Protein AF-A0A0G1P0M8-F1 (afdb_monomer)

Radius of gyration: 24.43 Å; Cα contacts (8 Å, |Δi|>4): 175; chains: 1; bounding box: 39×35×91 Å

Nearest PDB structures (foldseek):
  8xt0-assembly1_La  TM=6.990E-01  e=1.967E-07  Homo sapiens
  6ywv-assembly1_R  TM=6.637E-01  e=5.466E-08  Neurospora crassa OR74A
  8oin-assembly1_BD  TM=6.874E-01  e=2.668E-07  Sus scrofa
  6eri-assembly1_AW  TM=6.743E-01  e=1.967E-07  Spinacia oleracea
  7qh7-assembly1_W  TM=6.890E-01  e=1.225E-06  Homo sapiens

Structure (mmCIF, N/CA/C/O backbone):
data_AF-A0A0G1P0M8-F1
#
_entry.id   AF-A0A0G1P0M8-F1
#
loop_
_atom_site.group_PDB
_atom_site.id
_atom_site.type_symbol
_atom_site.label_atom_id
_atom_site.label_alt_id
_atom_site.label_comp_id
_atom_site.label_asym_id
_atom_site.label_entity_id
_atom_site.label_seq_id
_atom_site.pdbx_PDB_ins_code
_atom_site.Cartn_x
_atom_site.Cartn_y
_atom_site.Cartn_z
_atom_site.occupancy
_atom_site.B_iso_or_equiv
_atom_site.auth_seq_id
_atom_site.auth_comp_id
_atom_site.auth_asym_id
_atom_site.auth_atom_id
_atom_site.pdbx_PDB_model_num
ATOM 1 N N . SER A 1 1 ? 20.839 -0.216 18.924 1.00 76.75 1 SER A N 1
ATOM 2 C CA . SER A 1 1 ? 19.929 -0.978 18.031 1.00 76.75 1 SER A CA 1
ATOM 3 C C . SER A 1 1 ? 20.092 -0.489 16.595 1.00 76.75 1 SER A C 1
ATOM 5 O O . SER A 1 1 ? 20.192 0.715 16.404 1.00 76.75 1 SER A O 1
ATOM 7 N N . ILE A 1 2 ? 20.146 -1.390 15.602 1.00 90.00 2 ILE A N 1
ATOM 8 C CA . ILE A 1 2 ? 20.313 -1.052 14.171 1.00 90.00 2 ILE A CA 1
ATOM 9 C C . ILE A 1 2 ? 18.984 -0.615 13.521 1.00 90.00 2 ILE A C 1
ATOM 11 O O . ILE A 1 2 ? 17.917 -1.139 13.861 1.00 90.00 2 ILE A O 1
ATOM 15 N N . SER A 1 3 ? 19.040 0.308 12.551 1.00 88.50 3 SER A N 1
ATOM 16 C CA . SER A 1 3 ? 17.856 0.754 11.797 1.00 88.50 3 SER A CA 1
ATOM 17 C C . SER A 1 3 ? 17.193 -0.399 11.038 1.00 88.50 3 SER A C 1
ATOM 19 O O . SER A 1 3 ? 17.846 -1.194 10.362 1.00 88.50 3 SER A O 1
ATOM 21 N N . LYS A 1 4 ? 15.859 -0.476 11.119 1.00 91.50 4 L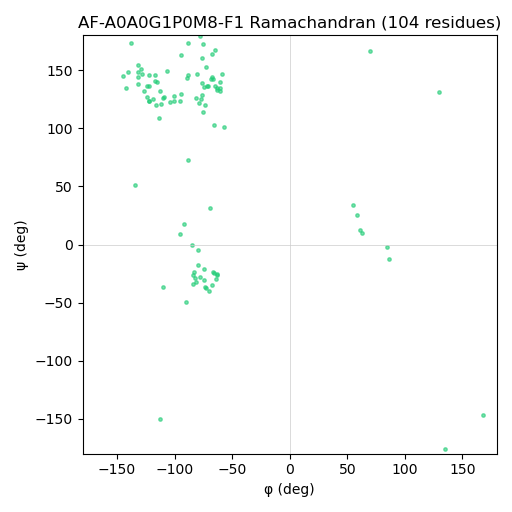YS A N 1
ATOM 22 C CA . LYS A 1 4 ? 15.052 -1.555 10.522 1.00 91.50 4 LYS A CA 1
ATOM 23 C C . LYS A 1 4 ? 14.694 -1.329 9.046 1.00 91.50 4 LYS A C 1
ATOM 25 O O . LYS A 1 4 ? 14.035 -2.178 8.455 1.00 91.50 4 LYS A O 1
ATOM 30 N N . ARG A 1 5 ? 15.117 -0.204 8.445 1.00 94.06 5 ARG A N 1
ATOM 31 C CA . ARG A 1 5 ? 14.944 0.119 7.006 1.00 94.06 5 ARG A CA 1
ATOM 32 C C . ARG A 1 5 ? 13.487 0.060 6.500 1.00 94.06 5 ARG A C 1
ATOM 34 O O . ARG A 1 5 ? 13.222 -0.289 5.341 1.00 94.06 5 ARG A O 1
ATOM 41 N N . LEU A 1 6 ? 12.546 0.423 7.375 1.00 95.31 6 LEU A N 1
ATOM 42 C CA . LEU A 1 6 ? 11.118 0.569 7.067 1.00 95.31 6 LEU A CA 1
ATOM 43 C C . LEU A 1 6 ? 10.873 1.752 6.114 1.00 95.31 6 LEU A C 1
ATOM 45 O O . LEU A 1 6 ? 11.739 2.607 5.948 1.00 95.31 6 LEU A O 1
ATOM 49 N N . GLY A 1 7 ? 9.698 1.802 5.488 1.00 95.75 7 GLY A N 1
ATOM 50 C CA . GLY A 1 7 ? 9.273 2.913 4.638 1.00 95.75 7 GLY A CA 1
ATOM 51 C C . GLY A 1 7 ? 8.632 2.488 3.319 1.00 95.75 7 GLY A C 1
ATOM 52 O O . GLY A 1 7 ? 8.428 1.301 3.043 1.00 95.75 7 GLY A O 1
ATOM 53 N N . VAL A 1 8 ? 8.325 3.494 2.502 1.00 96.88 8 VAL A N 1
ATOM 54 C CA . VAL A 1 8 ? 7.813 3.333 1.136 1.00 96.88 8 VAL A CA 1
ATOM 55 C C . VAL A 1 8 ? 8.949 2.886 0.218 1.00 96.88 8 VAL A C 1
ATOM 57 O O . VAL A 1 8 ? 10.060 3.402 0.313 1.00 96.88 8 VAL A O 1
ATOM 60 N N . LYS A 1 9 ? 8.679 1.902 -0.640 1.00 96.88 9 LYS A N 1
ATOM 61 C CA . LYS A 1 9 ? 9.626 1.369 -1.631 1.00 96.88 9 LYS A CA 1
ATOM 62 C C . LYS A 1 9 ? 9.229 1.748 -3.053 1.00 96.88 9 LYS A C 1
ATOM 64 O O . LYS A 1 9 ? 10.101 2.060 -3.852 1.00 96.88 9 LYS A O 1
ATOM 69 N N . ILE A 1 10 ? 7.927 1.770 -3.339 1.00 96.62 10 ILE A N 1
ATOM 70 C CA . ILE A 1 10 ? 7.375 2.179 -4.634 1.00 96.62 10 ILE A CA 1
ATOM 71 C C . ILE A 1 10 ? 6.411 3.340 -4.406 1.00 96.62 10 ILE A C 1
ATOM 73 O O . ILE A 1 10 ? 5.472 3.238 -3.612 1.00 96.62 10 ILE A O 1
ATOM 77 N N . PHE A 1 11 ? 6.663 4.455 -5.087 1.00 95.44 11 PHE A N 1
ATOM 78 C CA . PHE A 1 11 ? 5.868 5.674 -4.944 1.00 95.44 11 PHE A CA 1
ATOM 79 C C . PHE A 1 11 ? 4.664 5.689 -5.894 1.00 95.44 11 PHE A C 1
ATOM 81 O O . PHE A 1 11 ? 4.482 4.805 -6.730 1.00 95.44 11 PHE A O 1
ATOM 88 N N . GLY A 1 12 ? 3.806 6.701 -5.746 1.00 92.19 12 GLY A N 1
ATOM 89 C CA . GLY A 1 12 ? 2.630 6.864 -6.598 1.00 92.19 12 GLY A CA 1
ATOM 90 C C . GLY A 1 12 ? 3.003 6.999 -8.076 1.00 92.19 12 GLY A C 1
ATOM 91 O O . GLY A 1 12 ? 4.040 7.565 -8.413 1.00 92.19 12 GLY A O 1
ATOM 92 N N . ASN A 1 13 ? 2.145 6.482 -8.952 1.00 91.69 13 ASN A N 1
ATOM 93 C CA . ASN A 1 13 ? 2.300 6.448 -10.408 1.00 91.69 13 ASN A CA 1
ATOM 94 C C . ASN A 1 13 ? 3.527 5.677 -10.920 1.00 91.69 13 ASN A C 1
ATOM 96 O O . ASN A 1 13 ? 3.841 5.749 -12.107 1.00 91.69 13 ASN A O 1
ATOM 100 N N . GLN A 1 14 ? 4.202 4.905 -10.069 1.00 94.00 14 GLN A N 1
ATOM 101 C CA . GLN A 1 14 ? 5.276 4.017 -10.501 1.00 94.00 14 GLN A CA 1
ATOM 102 C C . GLN A 1 14 ? 4.727 2.650 -10.900 1.00 94.00 14 GLN A C 1
ATOM 104 O O . GLN A 1 14 ? 3.752 2.161 -10.321 1.00 94.00 14 GLN A O 1
ATOM 109 N N . LYS A 1 15 ? 5.370 2.045 -11.903 1.00 94.31 15 LYS A N 1
ATOM 110 C CA . LYS A 1 15 ? 5.045 0.702 -12.382 1.00 94.31 15 LYS A CA 1
ATOM 111 C C . LYS A 1 15 ? 5.488 -0.332 -11.348 1.00 94.31 15 LYS A C 1
ATOM 113 O O . LYS A 1 15 ? 6.591 -0.256 -10.817 1.00 94.31 15 LYS A O 1
ATOM 118 N N . VAL A 1 16 ? 4.636 -1.314 -11.097 1.00 96.00 16 VAL A N 1
ATOM 119 C CA . VAL A 1 16 ? 4.866 -2.401 -10.149 1.00 96.00 16 VAL A CA 1
ATOM 120 C C . VAL A 1 16 ? 4.531 -3.738 -10.808 1.00 96.00 16 VAL A C 1
ATOM 122 O O . VAL A 1 16 ? 3.613 -3.806 -11.627 1.00 96.00 16 VAL A O 1
ATOM 125 N N . ALA A 1 17 ? 5.291 -4.786 -10.490 1.00 96.00 17 ALA A N 1
ATOM 126 C CA . ALA A 1 17 ? 4.979 -6.164 -10.863 1.00 96.00 17 ALA A CA 1
ATOM 127 C C . ALA A 1 17 ? 4.212 -6.863 -9.728 1.00 96.00 17 ALA A C 1
ATOM 129 O O . ALA A 1 17 ? 4.213 -6.394 -8.588 1.00 96.00 17 ALA A O 1
ATOM 130 N N . ALA A 1 18 ? 3.556 -7.983 -10.029 1.00 95.75 18 ALA A N 1
ATOM 131 C CA . ALA A 1 18 ? 2.965 -8.820 -8.989 1.00 95.75 18 ALA A CA 1
ATOM 132 C C . ALA A 1 18 ? 4.061 -9.329 -8.032 1.00 95.75 18 ALA A C 1
ATOM 134 O O . ALA A 1 18 ? 5.161 -9.657 -8.466 1.00 95.75 18 ALA A O 1
ATOM 135 N N . GLY A 1 19 ? 3.773 -9.358 -6.733 1.00 94.94 19 GLY A N 1
ATOM 136 C CA . GLY A 1 19 ? 4.697 -9.766 -5.671 1.00 94.94 19 GLY A CA 1
ATOM 137 C C . GLY A 1 19 ? 5.605 -8.654 -5.133 1.00 94.94 19 GLY A C 1
ATOM 138 O O . GLY A 1 19 ? 6.198 -8.817 -4.068 1.00 94.94 19 GLY A O 1
ATOM 139 N N . ASN A 1 20 ? 5.697 -7.501 -5.802 1.00 97.00 20 ASN A N 1
ATOM 140 C CA . ASN A 1 20 ? 6.579 -6.425 -5.351 1.00 97.00 20 ASN A CA 1
ATOM 141 C C . ASN A 1 20 ? 6.115 -5.801 -4.026 1.00 97.00 20 ASN A C 1
ATOM 143 O O . ASN A 1 20 ? 4.924 -5.572 -3.791 1.00 97.00 20 ASN A O 1
ATOM 147 N N . ILE A 1 21 ? 7.089 -5.427 -3.195 1.00 97.31 21 ILE A N 1
ATOM 148 C CA . ILE A 1 21 ? 6.861 -4.704 -1.942 1.00 97.31 21 ILE A CA 1
ATOM 149 C C . ILE A 1 21 ? 6.620 -3.224 -2.243 1.00 97.31 21 ILE A C 1
ATOM 151 O O . ILE A 1 21 ? 7.492 -2.547 -2.785 1.00 97.31 21 ILE A O 1
ATOM 155 N N . ILE A 1 22 ? 5.464 -2.701 -1.831 1.00 97.06 22 ILE A N 1
ATOM 156 C CA . ILE A 1 22 ? 5.125 -1.280 -1.973 1.00 97.06 22 ILE A CA 1
ATOM 157 C C . ILE A 1 22 ? 5.574 -0.506 -0.729 1.00 97.06 22 ILE A C 1
ATOM 159 O O . ILE A 1 22 ? 6.256 0.513 -0.848 1.00 97.06 22 ILE A O 1
ATOM 163 N N . ILE A 1 23 ? 5.224 -0.987 0.470 1.00 97.69 23 ILE A N 1
ATOM 164 C CA . ILE A 1 23 ? 5.540 -0.340 1.755 1.00 97.69 23 ILE A CA 1
ATOM 165 C C . ILE A 1 23 ? 5.877 -1.388 2.808 1.00 97.69 23 ILE A C 1
ATOM 167 O O . ILE A 1 23 ? 5.120 -2.335 2.995 1.00 97.69 23 ILE A O 1
ATOM 171 N N . ARG A 1 24 ? 6.948 -1.151 3.570 1.00 97.31 24 ARG A N 1
ATOM 172 C CA . ARG A 1 24 ? 7.216 -1.836 4.842 1.00 97.31 24 ARG A CA 1
ATOM 173 C C . ARG A 1 24 ? 6.899 -0.895 5.994 1.00 97.31 24 ARG A C 1
ATOM 175 O O . ARG A 1 24 ? 7.472 0.192 6.065 1.00 97.31 24 ARG A O 1
ATOM 182 N N . GLN A 1 25 ? 6.014 -1.288 6.898 1.00 96.88 25 GLN A N 1
ATOM 183 C CA . GLN A 1 25 ? 5.545 -0.426 7.986 1.00 96.88 25 GLN A CA 1
ATOM 184 C C . GLN A 1 25 ? 5.446 -1.191 9.309 1.00 96.88 25 GLN A C 1
ATOM 186 O O . GLN A 1 25 ? 5.677 -2.392 9.366 1.00 96.88 25 GLN A O 1
ATOM 191 N N . ARG A 1 26 ? 5.160 -0.459 10.387 1.00 95.75 26 ARG A N 1
ATOM 192 C CA . ARG A 1 26 ? 4.758 -1.018 11.680 1.00 95.75 26 ARG A CA 1
ATOM 193 C C . ARG A 1 26 ? 3.404 -0.429 12.026 1.00 95.75 26 ARG A C 1
ATOM 195 O O . ARG A 1 26 ? 3.269 0.800 12.024 1.00 95.75 26 ARG A O 1
ATOM 202 N N . GLY A 1 27 ? 2.429 -1.303 12.253 1.00 94.44 27 GLY A N 1
ATOM 203 C CA . GLY A 1 27 ? 1.027 -0.925 12.255 1.00 94.44 27 GLY A CA 1
ATOM 204 C C . GLY A 1 27 ? 0.532 -0.571 10.851 1.00 94.44 27 GLY A C 1
ATOM 205 O O . GLY A 1 27 ? 1.297 -0.332 9.912 1.00 94.44 27 GLY A O 1
ATOM 206 N N . THR A 1 28 ? -0.786 -0.483 10.708 1.00 94.62 28 THR A N 1
ATOM 207 C CA . THR A 1 28 ? -1.431 -0.179 9.426 1.00 94.62 28 THR A CA 1
ATOM 208 C C . THR A 1 28 ? -1.567 1.338 9.223 1.00 94.62 28 THR A C 1
ATOM 210 O O . THR A 1 28 ? -2.655 1.893 9.329 1.00 94.62 28 THR A O 1
ATOM 213 N N . LYS A 1 29 ? -0.456 2.038 8.942 1.00 94.75 29 LYS A N 1
ATOM 214 C CA . LYS A 1 29 ? -0.490 3.478 8.579 1.00 94.75 29 LYS A CA 1
ATOM 215 C C . LYS A 1 29 ? -1.105 3.686 7.196 1.00 94.75 29 LYS A C 1
ATOM 217 O O . LYS A 1 29 ? -1.855 4.632 6.957 1.00 94.75 29 LYS A O 1
ATOM 222 N N . PHE A 1 30 ? -0.753 2.786 6.288 1.00 96.88 30 PHE A N 1
ATOM 223 C CA . PHE A 1 30 ? -1.349 2.636 4.975 1.00 96.88 30 PHE A CA 1
ATOM 224 C C . PHE A 1 30 ? -2.168 1.354 4.952 1.00 96.88 30 PHE A C 1
ATOM 226 O O . PHE A 1 30 ? -1.662 0.280 5.279 1.00 96.88 30 PHE A O 1
ATOM 233 N N . HIS A 1 31 ? -3.424 1.477 4.552 1.00 96.25 31 HIS A N 1
ATOM 234 C CA . HIS A 1 31 ? -4.347 0.365 4.428 1.00 96.25 31 HIS A CA 1
ATOM 235 C C . HIS A 1 31 ? -4.269 -0.246 3.023 1.00 96.25 31 HIS A C 1
ATOM 237 O O . HIS A 1 31 ? -4.110 0.489 2.037 1.00 96.25 31 HIS A O 1
ATOM 243 N N . PRO A 1 32 ? -4.397 -1.579 2.912 1.00 97.19 32 PRO A N 1
ATOM 244 C CA . PRO A 1 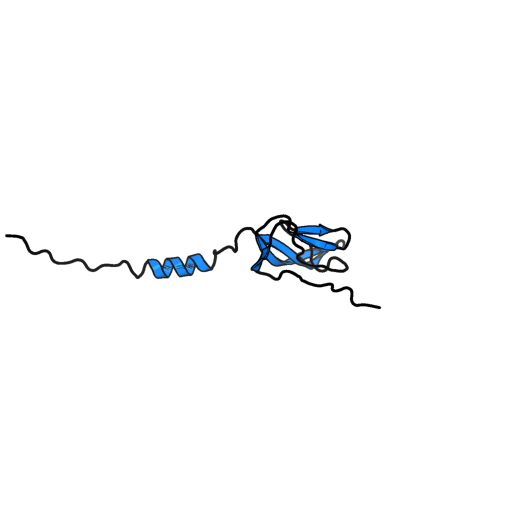32 ? -4.518 -2.233 1.620 1.00 97.19 32 PRO A CA 1
ATOM 245 C C . PRO A 1 32 ? -5.808 -1.778 0.929 1.00 97.19 32 PRO A C 1
ATOM 247 O O . PRO A 1 32 ? -6.870 -1.680 1.544 1.00 97.19 32 PRO A O 1
ATOM 250 N N . GLY A 1 33 ? -5.694 -1.450 -0.350 1.00 95.69 33 GLY A N 1
ATOM 251 C CA . GLY A 1 33 ? -6.804 -1.191 -1.252 1.00 95.69 33 GLY A CA 1
ATOM 252 C C . GLY A 1 33 ? -6.887 -2.270 -2.328 1.00 95.69 33 GLY A C 1
ATOM 253 O O . GLY A 1 33 ? -6.504 -3.418 -2.126 1.00 95.69 33 GLY A O 1
ATOM 254 N N . VAL A 1 34 ? -7.380 -1.890 -3.504 1.00 95.62 34 VAL A N 1
ATOM 255 C CA . VAL A 1 34 ? -7.558 -2.808 -4.639 1.00 95.62 34 VAL A CA 1
ATOM 256 C C . VAL A 1 34 ? -6.206 -3.360 -5.111 1.00 95.62 34 VAL A C 1
ATOM 258 O O . VAL A 1 34 ? -5.267 -2.587 -5.313 1.00 95.62 34 VAL A O 1
ATOM 261 N N . ASN A 1 35 ? -6.126 -4.680 -5.322 1.00 96.44 35 ASN A N 1
ATOM 262 C CA . ASN A 1 35 ? -4.933 -5.407 -5.787 1.00 96.44 35 ASN A CA 1
ATOM 263 C C . ASN A 1 35 ? -3.692 -5.257 -4.888 1.00 96.44 35 ASN A C 1
ATOM 265 O O . ASN A 1 35 ? -2.559 -5.389 -5.358 1.00 96.44 35 ASN A O 1
ATOM 269 N N . VAL A 1 36 ? -3.894 -4.977 -3.600 1.00 97.50 36 VAL A N 1
ATOM 270 C CA . VAL A 1 36 ? -2.826 -4.896 -2.602 1.00 97.50 36 VAL A CA 1
ATOM 271 C C . VAL A 1 36 ? -3.173 -5.809 -1.437 1.00 97.50 36 VAL A C 1
ATOM 273 O O . VAL A 1 36 ? -4.280 -5.754 -0.910 1.00 97.50 36 VAL A O 1
ATOM 276 N N . MET A 1 37 ? -2.214 -6.625 -1.016 1.00 97.19 37 MET A N 1
ATOM 277 C CA . MET A 1 37 ? -2.336 -7.506 0.142 1.00 97.19 37 MET A CA 1
ATOM 278 C C . MET A 1 37 ? -1.508 -6.970 1.305 1.00 97.19 37 MET A C 1
ATOM 280 O O . MET A 1 37 ? -0.465 -6.346 1.099 1.00 97.19 37 MET A O 1
ATOM 284 N N . LYS A 1 38 ? -1.966 -7.232 2.531 1.00 97.56 38 LYS A N 1
ATOM 285 C CA . LYS A 1 38 ? -1.215 -6.969 3.758 1.00 97.56 38 LYS A CA 1
ATOM 286 C C . LYS A 1 38 ? -0.598 -8.273 4.267 1.00 97.56 38 LYS A C 1
ATOM 288 O O . LYS A 1 38 ? -1.326 -9.235 4.485 1.00 97.56 38 LYS A O 1
ATOM 293 N N . GLY A 1 39 ? 0.718 -8.299 4.450 1.00 95.44 39 GLY A N 1
ATOM 294 C CA . GLY A 1 39 ? 1.429 -9.404 5.094 1.00 95.44 39 GLY A CA 1
ATOM 295 C C . GLY A 1 39 ? 1.250 -9.414 6.615 1.00 95.44 39 GLY A C 1
ATOM 296 O O . GLY A 1 39 ? 0.723 -8.464 7.199 1.00 95.44 39 GLY A O 1
ATOM 297 N N . GLY A 1 40 ? 1.733 -10.474 7.269 1.00 95.50 40 GLY A N 1
ATOM 298 C CA . GLY A 1 40 ? 1.669 -10.609 8.731 1.00 95.50 40 GLY A CA 1
ATOM 299 C C . GLY A 1 40 ? 2.456 -9.533 9.491 1.00 95.50 40 GLY A C 1
ATOM 300 O O . GLY A 1 40 ? 2.090 -9.173 10.603 1.00 95.50 40 GLY A O 1
ATOM 301 N N . ASP A 1 41 ? 3.492 -8.955 8.875 1.00 95.06 41 ASP A N 1
ATOM 302 C CA . ASP A 1 41 ? 4.281 -7.848 9.430 1.00 95.06 41 ASP A CA 1
ATOM 303 C C . ASP A 1 41 ? 3.760 -6.453 9.020 1.00 95.06 41 ASP A C 1
ATOM 305 O O . ASP A 1 41 ? 4.498 -5.472 9.108 1.00 95.06 41 ASP A O 1
ATOM 309 N N . ASP A 1 42 ? 2.508 -6.366 8.556 1.00 96.19 42 ASP A N 1
ATOM 310 C CA . ASP A 1 42 ? 1.854 -5.182 7.975 1.00 96.19 42 ASP A CA 1
ATOM 311 C C . ASP A 1 42 ? 2.481 -4.647 6.669 1.00 96.19 42 ASP A C 1
ATOM 313 O O . ASP A 1 42 ? 2.100 -3.567 6.197 1.00 96.19 42 ASP A O 1
ATOM 317 N N . THR A 1 43 ? 3.410 -5.383 6.048 1.00 97.25 43 THR A N 1
ATOM 318 C CA . THR A 1 43 ? 3.972 -5.030 4.734 1.00 97.25 43 THR A CA 1
ATOM 319 C C . THR A 1 43 ? 2.896 -5.081 3.648 1.00 97.25 43 THR A C 1
ATOM 321 O O . THR A 1 43 ? 2.109 -6.021 3.584 1.00 97.25 43 THR A O 1
ATOM 324 N N . LEU A 1 44 ? 2.871 -4.080 2.764 1.00 97.62 44 LEU A N 1
ATOM 325 C CA . LEU A 1 44 ? 1.954 -4.029 1.625 1.00 97.62 44 LEU A CA 1
ATOM 326 C C . LEU A 1 44 ? 2.620 -4.576 0.361 1.00 97.62 44 LEU A C 1
ATOM 328 O O . LEU A 1 44 ? 3.659 -4.065 -0.071 1.00 97.62 44 LEU A O 1
ATOM 332 N N . LEU A 1 45 ? 1.984 -5.580 -0.239 1.00 97.50 45 LEU A N 1
ATOM 333 C CA . LEU A 1 45 ? 2.436 -6.303 -1.428 1.00 97.50 45 LEU A CA 1
ATOM 334 C C . LEU A 1 45 ? 1.476 -6.065 -2.596 1.00 97.50 45 LEU A C 1
ATOM 336 O O . LEU A 1 45 ? 0.258 -6.062 -2.408 1.00 97.50 45 LEU A O 1
ATOM 340 N N . ALA A 1 46 ? 2.008 -5.895 -3.805 1.00 97.50 46 ALA A N 1
ATOM 341 C CA . ALA A 1 46 ? 1.203 -5.828 -5.022 1.00 97.50 46 ALA A CA 1
ATOM 342 C C . ALA A 1 46 ? 0.747 -7.234 -5.440 1.00 97.50 46 ALA A C 1
ATOM 344 O O . ALA A 1 46 ? 1.577 -8.113 -5.640 1.00 97.50 46 ALA A O 1
ATOM 345 N N . LEU A 1 47 ? -0.556 -7.450 -5.623 1.00 96.00 47 LEU A N 1
ATOM 346 C CA . LEU A 1 47 ? -1.082 -8.731 -6.119 1.00 96.00 47 LEU A CA 1
ATOM 347 C C . LEU A 1 47 ? -1.010 -8.839 -7.645 1.00 96.00 47 LEU A C 1
ATOM 349 O O . LEU A 1 47 ? -0.877 -9.926 -8.193 1.00 96.00 47 LEU A O 1
ATOM 353 N N . THR A 1 48 ? -1.089 -7.707 -8.340 1.00 95.69 48 THR A N 1
ATOM 354 C CA . THR A 1 48 ? -1.092 -7.652 -9.805 1.00 95.69 48 THR A CA 1
ATOM 355 C C . THR A 1 48 ? -0.109 -6.610 -10.308 1.00 95.69 48 THR A C 1
ATOM 357 O O . THR A 1 48 ? 0.140 -5.616 -9.627 1.00 95.69 48 THR A O 1
ATOM 360 N N . GLY A 1 49 ? 0.382 -6.783 -11.536 1.00 94.75 49 GLY A N 1
ATOM 361 C CA . GLY A 1 49 ? 1.141 -5.737 -12.216 1.00 94.75 49 GLY A CA 1
ATOM 362 C C . GLY A 1 49 ? 0.272 -4.518 -12.557 1.00 94.75 49 GLY A C 1
ATOM 363 O O . GLY A 1 49 ? -0.896 -4.664 -12.922 1.00 94.75 49 GLY A O 1
ATOM 364 N N . GLY A 1 50 ? 0.832 -3.316 -12.438 1.00 94.81 50 GLY A N 1
ATOM 365 C CA . GLY A 1 50 ? 0.118 -2.067 -12.707 1.00 94.81 50 GLY A CA 1
ATOM 366 C C . GLY A 1 50 ? 0.875 -0.842 -12.210 1.00 94.81 50 GLY A C 1
ATOM 367 O O . GLY A 1 50 ? 2.102 -0.825 -12.204 1.00 94.81 50 GLY A O 1
ATOM 368 N N . TYR A 1 51 ? 0.135 0.171 -11.776 1.00 95.19 51 TYR A N 1
ATOM 369 C CA . TYR A 1 51 ? 0.635 1.424 -11.228 1.00 95.19 51 TYR A CA 1
ATOM 370 C C . TYR A 1 51 ? 0.098 1.653 -9.820 1.00 95.19 51 TYR A C 1
ATOM 372 O O . TYR A 1 51 ? -1.091 1.457 -9.559 1.00 95.19 51 TYR A O 1
ATOM 380 N N . VAL A 1 52 ? 0.971 2.087 -8.913 1.00 95.62 52 VAL A N 1
ATOM 381 C CA . VAL A 1 52 ? 0.599 2.359 -7.520 1.00 95.62 52 VAL A CA 1
ATOM 382 C C . VAL A 1 52 ? -0.159 3.683 -7.424 1.00 95.62 52 VAL A C 1
ATOM 384 O O . VAL A 1 52 ? 0.319 4.718 -7.876 1.00 95.62 52 VAL A O 1
ATOM 387 N N . ASN A 1 53 ? -1.321 3.674 -6.783 1.00 94.94 53 ASN A N 1
ATOM 388 C CA . ASN A 1 53 ? -2.124 4.855 -6.503 1.00 94.94 53 ASN A CA 1
ATOM 389 C C . ASN A 1 53 ? -2.404 4.971 -5.000 1.00 94.94 53 ASN A C 1
ATOM 391 O O . ASN A 1 53 ? -2.924 4.040 -4.375 1.00 94.94 53 ASN A O 1
ATOM 395 N N . PHE A 1 54 ? -2.093 6.139 -4.443 1.00 95.25 54 PHE A N 1
ATOM 396 C CA . PHE A 1 54 ? -2.347 6.488 -3.051 1.00 95.25 54 PHE A CA 1
ATOM 397 C C . PHE A 1 54 ? -3.598 7.356 -2.972 1.00 95.25 54 PHE A C 1
ATOM 399 O O . PHE A 1 54 ? -3.694 8.371 -3.653 1.00 95.25 54 PHE A O 1
ATOM 406 N N . SER A 1 55 ? -4.549 6.983 -2.119 1.00 95.62 55 SER A N 1
ATOM 407 C CA . SER A 1 55 ? -5.762 7.773 -1.889 1.00 95.62 55 SER A CA 1
ATOM 408 C C . SER A 1 55 ? -6.024 7.944 -0.400 1.00 95.62 55 SER A C 1
ATOM 410 O O . SER A 1 55 ? -5.698 7.070 0.398 1.00 95.62 55 SER A O 1
ATOM 412 N N . THR A 1 56 ? -6.624 9.065 -0.018 1.00 96.62 56 THR A N 1
ATOM 413 C CA . THR A 1 56 ? -7.094 9.292 1.352 1.00 96.62 56 THR A CA 1
ATOM 414 C C . THR A 1 56 ? -8.612 9.269 1.331 1.00 96.62 56 THR A C 1
ATOM 416 O O . THR A 1 56 ? -9.224 9.984 0.542 1.00 96.62 56 THR A O 1
ATOM 419 N N . LYS A 1 57 ? -9.221 8.433 2.171 1.00 95.06 57 LYS A N 1
ATOM 420 C CA . LYS A 1 57 ? -10.677 8.270 2.253 1.00 95.06 57 LYS A CA 1
ATOM 421 C C . LYS A 1 57 ?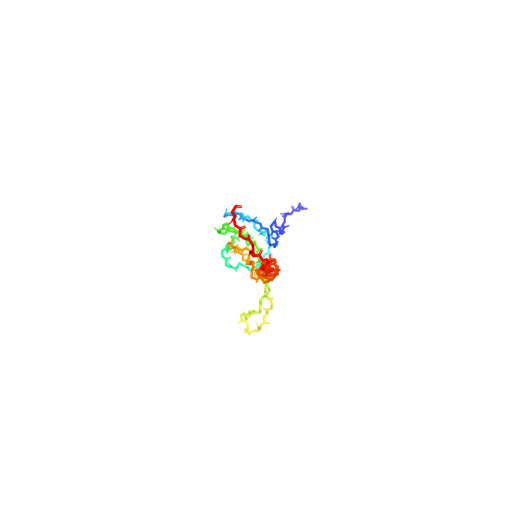 -11.135 8.409 3.697 1.00 95.06 57 LYS A C 1
ATOM 423 O O . LYS A 1 57 ? -10.410 8.025 4.613 1.00 95.06 57 LYS A O 1
ATOM 428 N N . MET A 1 58 ? -12.332 8.950 3.899 1.00 96.31 58 MET A N 1
ATOM 429 C CA . MET A 1 58 ? -12.979 8.923 5.209 1.00 96.31 58 MET A CA 1
ATOM 430 C C . MET A 1 58 ? -13.652 7.570 5.406 1.00 96.31 58 MET A C 1
ATOM 432 O O . MET A 1 58 ? -14.422 7.132 4.557 1.00 96.31 58 MET A O 1
ATOM 436 N N . VAL A 1 59 ? -13.330 6.901 6.506 1.00 94.88 59 VAL A N 1
ATOM 437 C CA . VAL A 1 59 ? -13.879 5.593 6.865 1.00 94.88 59 VAL A CA 1
ATOM 438 C C . VAL A 1 59 ? -14.326 5.670 8.313 1.00 94.88 59 VAL A C 1
ATOM 440 O O . VAL A 1 59 ? -13.617 6.247 9.139 1.00 94.88 59 VAL A O 1
ATOM 443 N N . LYS A 1 60 ? -15.488 5.093 8.623 1.00 95.06 60 LYS A N 1
ATOM 444 C CA . LYS A 1 60 ? -15.943 4.969 10.008 1.00 95.06 60 LYS A CA 1
ATOM 445 C C . LYS A 1 60 ? -14.933 4.126 10.794 1.00 95.06 60 LYS A C 1
ATOM 447 O O . LYS A 1 60 ? -14.428 3.118 10.299 1.00 95.06 60 LYS A O 1
ATOM 452 N N . ASP A 1 61 ? -14.533 4.588 11.966 1.00 93.12 61 ASP A N 1
ATOM 453 C CA . ASP A 1 61 ? -13.826 3.756 12.930 1.00 93.12 61 ASP A CA 1
ATOM 454 C C . ASP A 1 61 ? -14.809 2.839 13.671 1.00 93.12 61 ASP A C 1
ATOM 456 O O . ASP A 1 61 ? -16.011 2.850 13.403 1.00 93.12 61 ASP A O 1
ATOM 460 N N . PHE A 1 62 ? -14.289 2.007 14.573 1.00 91.25 62 PHE A N 1
ATOM 461 C CA . PHE A 1 62 ? -15.120 1.094 15.360 1.00 91.25 62 PHE A CA 1
ATOM 462 C C . PHE A 1 62 ? -16.112 1.846 16.268 1.00 91.25 62 PHE A C 1
ATOM 464 O O . PHE A 1 62 ? -17.173 1.321 16.578 1.00 91.25 62 PHE A O 1
ATOM 471 N N . THR A 1 63 ? -15.792 3.088 16.642 1.00 95.12 63 THR A N 1
ATOM 472 C CA . THR A 1 63 ? -16.640 3.997 17.427 1.00 95.12 63 THR A CA 1
ATOM 473 C C . THR A 1 63 ? -17.711 4.684 16.565 1.00 95.12 63 THR A C 1
ATOM 475 O O . THR A 1 63 ? -18.539 5.432 17.075 1.00 95.12 63 THR A O 1
ATOM 478 N N . GLY A 1 64 ? -17.697 4.479 15.244 1.00 93.81 64 GLY A N 1
ATOM 479 C CA . GLY A 1 64 ? -18.617 5.099 14.291 1.00 93.81 64 GLY A CA 1
ATOM 480 C C . GLY A 1 64 ? -18.208 6.496 13.810 1.00 93.81 64 GLY A C 1
ATOM 481 O O . GLY A 1 64 ? -18.878 7.058 12.939 1.00 93.81 64 GLY A O 1
ATOM 482 N N . LYS A 1 65 ? -17.096 7.058 14.300 1.00 95.81 65 LYS A N 1
ATOM 483 C CA . LYS A 1 65 ? -16.584 8.368 13.880 1.00 95.81 65 LYS A CA 1
ATOM 484 C C . LYS A 1 65 ? -15.911 8.262 12.516 1.00 95.81 65 LYS A C 1
ATOM 486 O O . LYS A 1 65 ? -15.171 7.323 12.229 1.00 95.81 65 LYS A O 1
ATOM 491 N N . LEU A 1 66 ? -16.138 9.247 11.650 1.00 95.88 66 LEU A N 1
ATOM 492 C CA . LEU A 1 66 ? -15.479 9.308 10.347 1.00 95.88 66 LEU A CA 1
ATOM 493 C C . LEU A 1 66 ? -14.025 9.763 10.512 1.00 95.88 66 LEU A C 1
ATOM 495 O O . LEU A 1 66 ? -13.759 10.913 10.853 1.00 95.88 66 LEU A O 1
ATOM 499 N N . VAL A 1 67 ? -13.077 8.875 10.208 1.00 94.88 67 VAL A N 1
ATOM 500 C CA . VAL A 1 67 ? -11.636 9.143 10.301 1.00 94.88 67 VAL A CA 1
ATOM 501 C C . VAL A 1 67 ? -10.994 9.055 8.920 1.00 94.88 67 VAL A C 1
ATOM 503 O O . VAL A 1 67 ? -11.315 8.184 8.110 1.00 94.88 67 VAL A O 1
ATOM 506 N N . LYS A 1 68 ? -10.055 9.959 8.633 1.00 95.31 68 LYS A N 1
ATOM 507 C CA . LYS A 1 68 ? -9.271 9.934 7.392 1.00 95.31 68 LYS A CA 1
A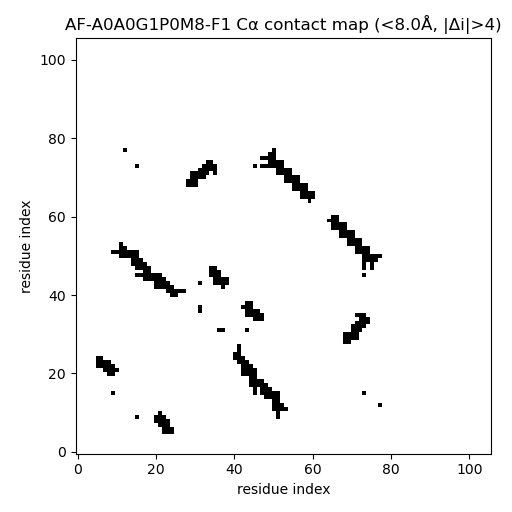TOM 508 C C . LYS A 1 68 ? -8.244 8.800 7.451 1.00 95.31 68 LYS A C 1
ATOM 510 O O . LYS A 1 68 ? -7.367 8.804 8.310 1.00 95.31 68 LYS A O 1
ATOM 515 N N . ARG A 1 69 ? -8.313 7.855 6.512 1.00 95.44 69 ARG A N 1
ATOM 516 C CA . ARG A 1 69 ? -7.347 6.757 6.350 1.00 95.44 69 ARG A CA 1
ATOM 517 C C . ARG A 1 69 ? -6.724 6.776 4.961 1.00 95.44 69 ARG A C 1
ATOM 519 O O . ARG A 1 69 ? -7.369 7.142 3.977 1.00 95.44 69 ARG A O 1
ATOM 526 N N . ARG A 1 70 ? -5.450 6.386 4.887 1.00 96.62 70 ARG A N 1
ATOM 527 C CA . ARG A 1 70 ? -4.683 6.313 3.637 1.00 96.62 70 ARG A CA 1
ATOM 528 C C . ARG A 1 70 ? -4.764 4.900 3.083 1.00 96.62 70 ARG A C 1
ATOM 530 O O . ARG A 1 70 ? -4.478 3.950 3.800 1.00 96.62 70 ARG A O 1
ATOM 537 N N . PHE A 1 71 ? -5.108 4.778 1.812 1.00 96.56 71 PHE A N 1
ATOM 538 C CA . PHE A 1 71 ? -5.229 3.525 1.081 1.00 96.56 71 PHE A CA 1
ATOM 539 C C . PHE A 1 71 ? -4.227 3.468 -0.062 1.00 96.56 71 PHE A C 1
ATOM 541 O O . PHE A 1 71 ? -3.951 4.478 -0.716 1.00 96.56 71 PHE A O 1
ATOM 548 N N . VAL A 1 72 ? -3.733 2.264 -0.324 1.00 96.81 72 VAL A N 1
ATOM 549 C CA . VAL A 1 72 ? -2.798 1.971 -1.412 1.00 96.81 72 VAL A CA 1
ATOM 550 C C . VAL A 1 72 ? -3.454 0.977 -2.346 1.00 96.81 72 VAL A C 1
ATOM 552 O O . VAL A 1 72 ? -3.895 -0.081 -1.917 1.00 96.81 72 VAL A O 1
ATOM 555 N N . SER A 1 73 ? -3.532 1.322 -3.621 1.00 95.69 73 SER A N 1
ATOM 556 C CA . SER A 1 73 ? -4.155 0.490 -4.650 1.00 95.69 73 SER A CA 1
ATOM 557 C C . SER A 1 73 ? -3.213 0.323 -5.829 1.00 95.69 73 SER A C 1
ATOM 559 O O . SER A 1 73 ? -2.409 1.213 -6.097 1.00 95.69 73 SER A O 1
ATOM 561 N N . VAL A 1 74 ? -3.323 -0.795 -6.540 1.00 95.19 74 VAL A N 1
ATOM 562 C CA . VAL A 1 74 ? -2.625 -1.004 -7.810 1.00 95.19 74 VAL A CA 1
ATOM 563 C C . VAL A 1 74 ? -3.648 -1.044 -8.935 1.00 95.19 74 VAL A C 1
ATOM 565 O O . VAL A 1 74 ? -4.567 -1.866 -8.939 1.00 95.19 74 VAL A O 1
ATOM 568 N N . VAL A 1 75 ? -3.489 -0.133 -9.892 1.00 92.56 75 VAL A N 1
ATOM 569 C CA . VAL A 1 75 ? -4.385 0.034 -11.040 1.00 92.56 75 VAL A CA 1
ATOM 570 C C . VAL A 1 75 ? -3.634 -0.345 -12.312 1.00 92.56 75 VAL A C 1
ATOM 572 O O . VAL A 1 75 ? -2.509 0.095 -12.515 1.00 92.56 75 VAL A O 1
ATOM 575 N N . LYS A 1 76 ? -4.233 -1.165 -13.180 1.00 84.75 76 LYS A N 1
ATOM 576 C CA . LYS A 1 76 ? -3.573 -1.665 -14.404 1.00 84.75 76 LYS A CA 1
ATOM 577 C C . LYS A 1 76 ? -3.227 -0.559 -15.407 1.00 84.75 76 LYS A C 1
ATOM 579 O O . LYS A 1 76 ? -2.227 -0.661 -16.108 1.00 84.75 76 LYS A O 1
ATOM 584 N N . GLU A 1 77 ? -4.004 0.518 -15.431 1.00 79.44 77 GLU A N 1
ATOM 585 C CA . GLU A 1 77 ? -3.765 1.666 -16.298 1.00 79.44 77 GLU A CA 1
ATOM 586 C C . GLU A 1 77 ? -3.650 2.943 -15.471 1.00 79.44 77 GLU A C 1
ATOM 588 O O . GLU A 1 77 ? -4.486 3.215 -14.607 1.00 79.44 77 GLU A O 1
ATOM 593 N N . ILE A 1 78 ? -2.666 3.787 -15.790 1.00 66.62 78 ILE A N 1
ATOM 594 C CA . ILE A 1 78 ? -2.772 5.206 -15.454 1.00 66.62 78 ILE A CA 1
ATOM 595 C C . ILE A 1 78 ? -3.935 5.705 -16.300 1.00 66.62 78 ILE A C 1
ATOM 597 O O . ILE A 1 78 ? -3.781 5.859 -17.513 1.00 66.62 78 ILE A O 1
ATOM 601 N N . THR A 1 79 ? -5.114 5.895 -15.706 1.00 60.44 79 THR A N 1
ATOM 602 C CA . THR A 1 79 ? -6.277 6.368 -16.453 1.00 60.44 79 THR A CA 1
ATOM 603 C C . THR A 1 79 ? -5.918 7.695 -17.112 1.00 60.44 79 THR A C 1
ATOM 605 O O . THR A 1 79 ? -5.965 8.755 -16.490 1.00 60.44 79 THR A O 1
ATOM 608 N N . LYS A 1 80 ? -5.614 7.658 -18.412 1.00 50.50 80 LYS A N 1
ATOM 609 C CA . LYS A 1 80 ? -5.440 8.826 -19.282 1.00 50.50 80 LYS A CA 1
ATOM 610 C C . LYS A 1 80 ? -6.782 9.536 -19.522 1.00 50.50 80 LYS A C 1
ATOM 612 O O . LYS A 1 80 ? -6.989 10.113 -20.586 1.00 50.50 80 LYS A O 1
ATOM 617 N N . LYS A 1 81 ? -7.715 9.513 -18.560 1.00 49.53 81 LYS A N 1
ATOM 618 C CA . LYS A 1 81 ? -8.989 10.241 -18.644 1.00 49.53 81 LYS A CA 1
ATOM 619 C C . LYS A 1 81 ? -8.771 11.760 -18.644 1.00 49.53 81 LYS A C 1
ATOM 621 O O . LYS A 1 81 ? -9.564 12.463 -19.253 1.00 49.53 81 LYS A O 1
ATOM 626 N N . ALA A 1 82 ? -7.656 12.254 -18.095 1.00 47.72 82 ALA A N 1
ATOM 627 C CA . ALA A 1 82 ? -7.274 13.666 -18.207 1.00 47.72 82 ALA A CA 1
ATOM 628 C C . ALA A 1 82 ? -6.515 14.003 -19.513 1.00 47.72 82 ALA A C 1
ATOM 630 O O . ALA A 1 82 ? -6.719 15.070 -20.080 1.00 47.72 82 ALA A O 1
ATOM 631 N N . ALA A 1 83 ? -5.697 13.086 -20.050 1.00 49.53 83 ALA A N 1
ATOM 632 C CA . ALA A 1 83 ? -4.896 13.345 -21.257 1.00 49.53 83 ALA A CA 1
ATOM 633 C C . ALA A 1 83 ? -5.665 13.139 -22.580 1.00 49.53 83 ALA A C 1
ATOM 635 O O . ALA A 1 83 ? -5.325 13.747 -23.595 1.00 49.53 83 ALA A O 1
ATOM 636 N N . LYS A 1 84 ? -6.735 12.327 -22.601 1.00 48.03 84 LYS A N 1
ATOM 637 C CA . LYS A 1 84 ? -7.575 12.165 -23.807 1.00 48.03 84 LYS A CA 1
ATOM 638 C C . LYS A 1 84 ? -8.347 13.442 -24.177 1.00 48.03 84 LYS A C 1
ATOM 640 O O . LYS A 1 84 ? -8.659 13.621 -25.354 1.00 48.03 84 LYS A O 1
ATOM 645 N N . LYS A 1 85 ? -8.603 14.358 -23.231 1.00 43.66 85 LYS A N 1
ATOM 646 C CA . LYS A 1 85 ? -9.304 15.627 -23.512 1.00 43.66 85 LYS A CA 1
ATOM 647 C C . LYS A 1 85 ? -8.418 16.611 -24.294 1.00 43.66 85 LYS A C 1
ATOM 649 O O . LYS A 1 85 ? -8.892 17.240 -25.230 1.00 43.66 85 LYS A O 1
ATOM 654 N N . THR A 1 86 ? -7.117 16.664 -24.013 1.00 39.41 86 THR A N 1
ATOM 655 C CA . THR A 1 86 ? -6.159 17.550 -24.705 1.00 39.41 86 THR A CA 1
ATOM 656 C C . THR A 1 86 ? -5.668 16.999 -26.045 1.00 39.41 86 THR A C 1
ATOM 658 O O . THR A 1 86 ? -5.432 17.772 -26.974 1.00 39.41 86 THR A O 1
ATOM 661 N N . VAL A 1 87 ? -5.548 15.675 -26.193 1.00 50.69 87 VAL A N 1
ATOM 662 C CA . VAL A 1 87 ? -5.115 15.069 -27.469 1.00 50.69 87 VAL A CA 1
ATOM 663 C C . VAL A 1 87 ? -6.226 15.112 -28.526 1.00 50.69 87 VAL A C 1
ATOM 665 O O . VAL A 1 87 ? -5.931 15.266 -29.710 1.00 50.69 87 VAL A O 1
ATOM 668 N N . THR A 1 88 ? -7.500 15.064 -28.122 1.00 45.22 88 THR A N 1
ATOM 669 C CA . THR A 1 88 ? -8.621 15.138 -29.077 1.00 45.22 88 THR A CA 1
ATOM 670 C C . THR A 1 88 ? -8.802 16.555 -29.639 1.00 45.22 88 THR A C 1
ATOM 672 O O . THR A 1 88 ? -9.011 16.691 -30.839 1.00 45.22 88 THR A O 1
ATOM 675 N N . VAL A 1 89 ? -8.594 17.612 -28.838 1.00 48.66 89 VAL A N 1
ATOM 676 C CA . VAL A 1 89 ? -8.690 19.018 -29.298 1.00 48.66 89 VAL A CA 1
ATOM 677 C C . VAL A 1 89 ? -7.573 19.394 -30.285 1.00 48.66 89 VAL A C 1
ATOM 679 O O . VAL A 1 89 ? -7.812 20.127 -31.240 1.00 48.66 89 VAL A O 1
ATOM 682 N N . LYS A 1 90 ? -6.352 18.858 -30.129 1.00 46.44 90 LYS A N 1
ATOM 683 C CA . LYS A 1 90 ? -5.248 19.141 -31.071 1.00 46.44 90 LYS A CA 1
ATOM 684 C C . LYS A 1 90 ? -5.378 18.416 -32.416 1.00 46.44 90 LY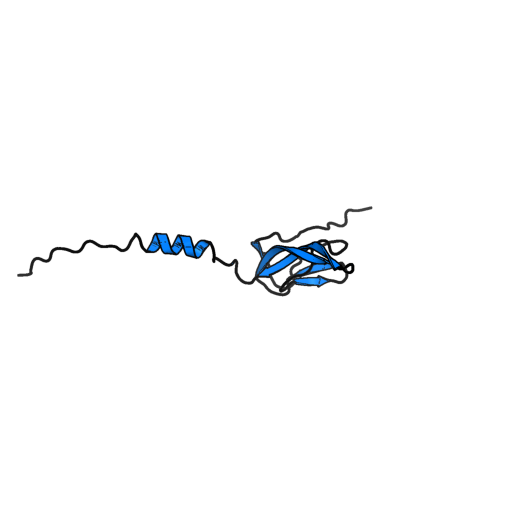S A C 1
ATOM 686 O O . LYS A 1 90 ? -4.771 18.854 -33.392 1.00 46.44 90 LYS A O 1
ATOM 691 N N . LYS A 1 91 ? -6.145 17.322 -32.494 1.00 46.72 91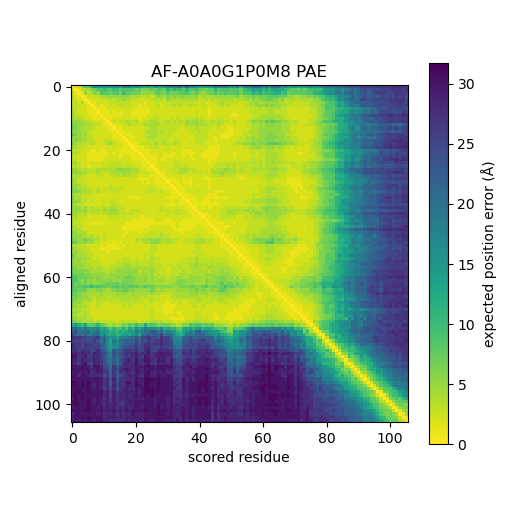 LYS A N 1
ATOM 692 C CA . LYS A 1 91 ? -6.300 16.540 -33.733 1.00 46.72 91 LYS A CA 1
ATOM 693 C C . LYS A 1 91 ? -7.380 17.110 -34.662 1.00 46.72 91 LYS A C 1
ATOM 695 O O . LYS A 1 91 ? -7.269 16.942 -35.872 1.00 46.72 91 LYS A O 1
ATOM 700 N N . THR A 1 92 ? -8.372 17.823 -34.130 1.00 36.97 92 THR A N 1
ATOM 701 C CA . THR A 1 92 ? -9.461 18.434 -34.914 1.00 36.97 92 THR A CA 1
ATOM 702 C C . THR A 1 92 ? -9.067 19.725 -35.633 1.00 36.97 92 THR A C 1
ATOM 704 O O . THR A 1 92 ? -9.599 19.986 -36.705 1.00 36.97 92 THR A O 1
ATOM 707 N N . VAL A 1 93 ? -8.094 20.500 -35.140 1.00 43.53 93 VAL A N 1
ATOM 708 C CA . VAL A 1 93 ? -7.717 21.783 -35.780 1.00 43.53 93 VAL A CA 1
ATOM 709 C C . VAL A 1 93 ? -6.811 21.601 -37.014 1.00 43.53 93 VAL A C 1
ATOM 711 O O . VAL A 1 93 ? -6.731 22.485 -37.856 1.00 43.53 93 VAL A O 1
ATOM 714 N N . LYS A 1 94 ? -6.165 20.439 -37.198 1.00 44.38 94 LYS A N 1
ATOM 715 C CA . LYS A 1 94 ? -5.246 20.196 -38.335 1.00 44.38 94 LYS A CA 1
ATOM 716 C C . LYS A 1 94 ? -5.866 19.508 -39.559 1.00 44.38 94 LYS A C 1
ATOM 718 O O . LYS A 1 94 ? -5.134 19.138 -40.472 1.00 44.38 94 LYS A O 1
ATOM 723 N N . LYS A 1 95 ? -7.191 19.331 -39.617 1.00 38.34 95 LYS A N 1
ATOM 724 C CA . LYS A 1 95 ? -7.856 18.747 -40.797 1.00 38.34 95 LYS A CA 1
ATOM 725 C C . LYS A 1 95 ? -9.105 19.528 -41.210 1.00 38.34 95 LYS A C 1
ATOM 727 O O . LYS A 1 95 ? -10.166 18.950 -41.401 1.00 38.34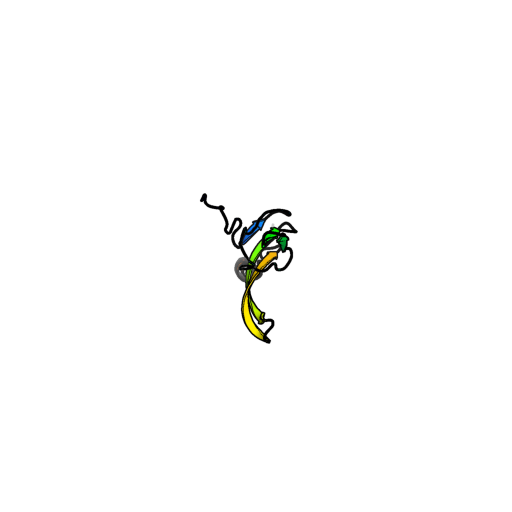 95 LYS A O 1
ATOM 732 N N . ALA A 1 96 ? -8.963 20.839 -41.371 1.00 36.53 96 ALA A N 1
ATOM 733 C CA . ALA A 1 96 ? -9.872 21.638 -42.184 1.00 36.53 96 ALA A CA 1
ATOM 734 C C . ALA A 1 96 ? -9.080 22.162 -43.389 1.00 36.53 96 ALA A C 1
ATOM 736 O O . ALA A 1 96 ? -8.159 22.961 -43.253 1.00 36.53 96 ALA A O 1
ATOM 737 N N . ALA A 1 97 ? -9.389 21.602 -44.555 1.00 43.09 97 ALA A N 1
ATOM 738 C CA . ALA A 1 97 ? -8.858 22.000 -45.851 1.00 43.09 97 ALA A CA 1
ATOM 739 C C . ALA A 1 97 ? -9.292 23.427 -46.232 1.00 43.09 97 ALA A C 1
ATOM 741 O O . ALA A 1 97 ? -10.311 23.908 -45.736 1.00 43.09 97 ALA A O 1
ATOM 742 N N . PRO A 1 98 ? -8.665 24.003 -47.268 1.00 36.50 98 PRO A N 1
ATOM 743 C CA . PRO A 1 98 ? -9.466 24.616 -48.318 1.00 36.50 98 PRO A CA 1
ATOM 744 C C . PRO A 1 98 ? -9.254 23.887 -49.653 1.00 36.50 98 PRO A C 1
ATOM 746 O O . PRO A 1 98 ? -8.149 23.789 -50.179 1.00 36.50 98 PRO A O 1
ATOM 749 N N . LYS A 1 99 ? -10.353 23.352 -50.198 1.00 41.88 99 LYS A N 1
ATOM 750 C CA . LYS A 1 99 ? -10.480 22.962 -51.611 1.00 41.88 99 LYS A CA 1
ATOM 751 C C . LYS A 1 99 ? -10.592 24.220 -52.487 1.00 41.88 99 LYS A C 1
ATOM 753 O O . LYS A 1 99 ? -11.213 25.182 -52.039 1.00 41.88 99 LYS A O 1
ATOM 758 N N . LYS A 1 100 ? -10.145 24.089 -53.751 1.00 35.94 100 LYS A N 1
ATOM 759 C CA . LYS A 1 100 ? -10.500 24.794 -55.022 1.00 35.94 100 LYS A CA 1
ATOM 760 C C . LYS A 1 100 ? -9.214 25.285 -55.725 1.00 35.94 100 LYS A C 1
ATOM 762 O O . LYS A 1 100 ? -8.378 25.877 -55.069 1.00 35.94 100 LYS A O 1
ATOM 767 N N . LYS A 1 101 ? -8.963 25.076 -57.023 1.00 32.84 101 LYS A N 1
ATOM 768 C CA . LYS A 1 101 ? -9.843 24.834 -58.182 1.00 32.84 101 LYS A CA 1
ATOM 769 C C . LYS A 1 101 ? -9.257 23.781 -59.136 1.00 32.84 101 LYS A C 1
ATOM 771 O O . LYS A 1 101 ? -8.049 23.685 -59.302 1.00 32.84 101 LYS A O 1
ATOM 776 N N . ALA A 1 102 ? -10.158 23.047 -59.780 1.00 46.00 102 ALA A N 1
ATOM 777 C CA . ALA A 1 102 ? -9.910 22.276 -60.990 1.00 46.00 102 ALA A 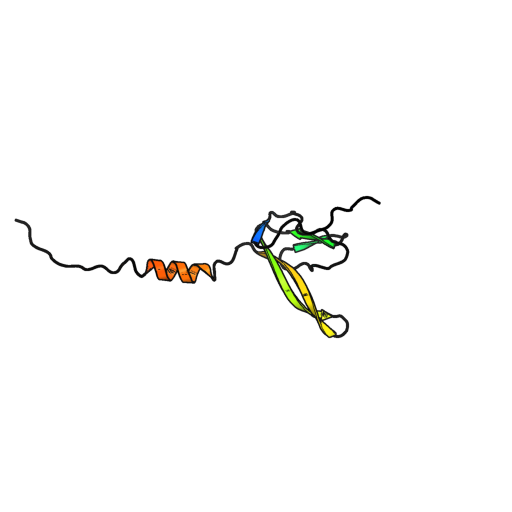CA 1
ATOM 778 C C . ALA A 1 102 ? -9.646 23.201 -62.188 1.00 46.00 102 ALA A C 1
ATOM 780 O O . ALA A 1 102 ? -10.354 24.198 -62.314 1.00 46.00 102 ALA A O 1
ATOM 781 N N . VAL A 1 103 ? -8.718 22.825 -63.075 1.00 41.06 103 VAL A N 1
ATOM 782 C CA . VAL A 1 103 ? -8.738 23.149 -64.515 1.00 41.06 103 VAL A CA 1
ATOM 783 C C . VAL A 1 103 ? -8.141 21.955 -65.279 1.00 41.06 103 VAL A C 1
ATOM 785 O O . VAL A 1 103 ? -7.307 21.224 -64.752 1.00 41.06 103 VAL A O 1
ATOM 788 N N . ALA A 1 104 ? -8.696 21.716 -66.462 1.00 43.97 104 ALA A N 1
ATOM 789 C CA . ALA A 1 104 ? -8.775 20.474 -67.217 1.00 43.97 104 ALA A CA 1
ATOM 790 C C . ALA A 1 104 ? -7.490 20.025 -67.940 1.00 43.97 104 ALA A C 1
ATOM 792 O O . ALA A 1 104 ? -6.620 20.827 -68.260 1.00 43.97 104 ALA A O 1
ATOM 793 N N . LYS A 1 105 ? -7.451 18.724 -68.267 1.00 39.88 105 LYS A N 1
ATOM 794 C CA . LYS A 1 105 ? -6.593 18.129 -69.304 1.00 39.88 105 LYS A CA 1
ATOM 795 C C . LYS A 1 105 ? -7.079 18.538 -70.702 1.00 39.88 105 LYS A C 1
ATOM 797 O O . LYS A 1 105 ? -8.264 18.359 -70.986 1.00 39.88 105 LYS A O 1
ATOM 802 N N . LYS A 1 106 ? -6.151 18.909 -71.583 1.00 44.78 106 LYS A N 1
ATOM 803 C CA . LYS A 1 106 ? -5.968 18.291 -72.904 1.00 44.78 106 LYS A CA 1
ATOM 804 C C . LYS A 1 106 ? -4.504 18.431 -73.300 1.00 44.78 106 LYS A C 1
ATOM 806 O O . LYS A 1 106 ? -3.946 19.509 -73.009 1.00 44.78 106 LYS A O 1
#

Mean predicted aligned error: 11.82 Å

Sequence (106 aa):
SISKRLGVKIFGNQKVAAGNIIIRQRGTKFHPGVNVMKGGDDTLLALTGGYVNFSTKMVKDFTGKLVKRRFVSVVKEITKKAAKKTVTVKKTVKKAAPKKKAVAKK

pLDDT: mean 81.14, std 22.8, range [32.84, 97.69]

Secondary structure (DSSP, 8-state):
------EESS-TT-EE-TT-EEEE-SSSSEEE-TTEEE-TTS-EEESSSEEEEEEEEEEE-TTS-EEEEEEEEEESS--TTTHHHHHHHHHHTT------------

Solvent-accessible surface area (backbone atoms only — not comparable to full-atom values): 6461 Å² total; per-residue (Å²): 138,82,85,84,83,67,43,78,71,54,58,72,76,35,80,44,51,54,72,40,67,34,33,39,47,81,60,76,74,59,36,68,37,54,50,30,43,68,47,96,67,39,28,32,28,26,65,43,54,22,24,31,43,75,45,77,45,76,41,65,47,97,87,64,51,78,39,83,43,39,32,37,27,43,36,76,58,84,77,53,75,72,56,54,61,60,56,52,60,63,59,62,73,78,71,73,82,85,88,87,81,91,82,82,91,129

Foldseek 3Di:
DDDPPFFADADFFDWDAFFDWGGQDQPCQEDEDAQWDQDPNRTIGGHHTAGKDKDWDFDQDPVRDTDIGIYIYGDRDPPC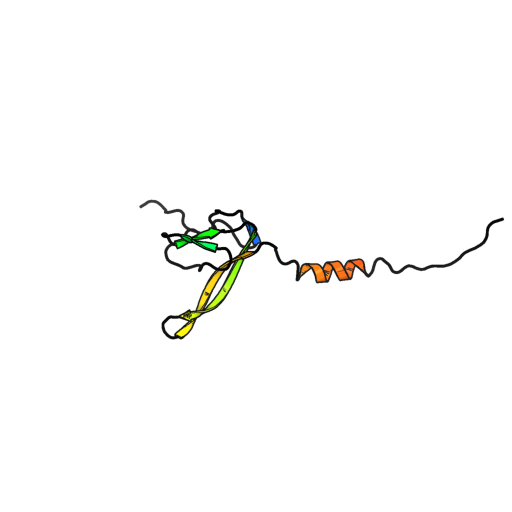PVVVVVVVVVVVVPPDDDDDDDDDDD